Protein AF-A0AAU5A8Q3-F1 (afdb_monomer_lite)

Radius of gyration: 17.55 Å; chains: 1; bounding box: 50×42×46 Å

pLDDT: mean 86.07, std 10.14, range [49.81, 97.88]

Structure (mmCIF, N/CA/C/O backbone):
data_AF-A0AAU5A8Q3-F1
#
_entry.id   AF-A0AAU5A8Q3-F1
#
loop_
_atom_site.group_PDB
_atom_site.id
_atom_site.type_symbol
_atom_site.label_atom_id
_atom_site.label_alt_id
_atom_site.label_comp_id
_atom_site.label_asym_id
_atom_site.label_entity_id
_atom_site.label_seq_id
_atom_site.pdbx_PDB_ins_code
_atom_site.Cartn_x
_atom_site.Cartn_y
_atom_site.Cartn_z
_atom_site.occupancy
_atom_site.B_iso_or_equiv
_atom_site.auth_seq_id
_atom_site.auth_comp_id
_atom_site.auth_asym_id
_atom_site.auth_atom_id
_atom_site.pdbx_PDB_model_num
ATOM 1 N N . MET A 1 1 ? 23.946 11.925 -0.240 1.00 67.75 1 MET A N 1
ATOM 2 C CA . MET A 1 1 ? 23.260 11.214 -1.324 1.00 67.75 1 MET A CA 1
ATOM 3 C C . MET A 1 1 ? 23.529 11.941 -2.631 1.00 67.75 1 MET A C 1
ATOM 5 O O . MET A 1 1 ? 23.395 13.161 -2.678 1.00 67.75 1 MET A O 1
ATOM 9 N N . THR A 1 2 ? 24.014 11.230 -3.639 1.00 83.31 2 THR A N 1
ATOM 10 C CA . THR A 1 2 ? 24.353 11.773 -4.962 1.00 83.31 2 THR A CA 1
ATOM 11 C C . THR A 1 2 ? 23.147 11.705 -5.906 1.00 83.31 2 THR A C 1
ATOM 13 O O . THR A 1 2 ? 22.221 10.932 -5.675 1.00 83.31 2 THR A O 1
ATOM 16 N N . LEU A 1 3 ? 23.151 12.490 -6.991 1.00 74.94 3 LEU A N 1
ATOM 17 C CA . LEU A 1 3 ? 22.104 12.407 -8.027 1.00 74.94 3 LEU A CA 1
ATOM 18 C C . LEU A 1 3 ? 21.992 10.990 -8.618 1.00 74.94 3 LEU A C 1
ATOM 20 O O . LEU A 1 3 ? 20.894 10.517 -8.876 1.00 74.94 3 LEU A O 1
ATOM 24 N N . THR A 1 4 ? 23.117 10.288 -8.747 1.00 81.31 4 THR A N 1
ATOM 25 C CA . THR A 1 4 ? 23.165 8.909 -9.244 1.00 81.31 4 THR A CA 1
ATOM 26 C C . THR A 1 4 ? 22.464 7.917 -8.311 1.00 81.31 4 THR A C 1
ATOM 28 O O . THR A 1 4 ? 21.785 7.014 -8.782 1.00 81.31 4 THR A O 1
ATOM 31 N N . GLU A 1 5 ? 22.600 8.074 -6.990 1.00 77.38 5 GLU A N 1
ATOM 32 C CA . GLU A 1 5 ? 21.922 7.208 -6.007 1.00 77.38 5 GLU A CA 1
ATOM 33 C C . GLU A 1 5 ? 20.401 7.396 -6.050 1.00 77.38 5 GLU A C 1
ATOM 35 O O . GLU A 1 5 ? 19.652 6.423 -6.075 1.00 77.38 5 GLU A O 1
ATOM 40 N N . LEU A 1 6 ? 19.961 8.649 -6.160 1.00 76.19 6 LEU A N 1
ATOM 41 C CA . LEU A 1 6 ? 18.558 9.012 -6.341 1.00 76.19 6 LEU A CA 1
ATOM 42 C C . LEU A 1 6 ? 17.959 8.393 -7.617 1.00 76.19 6 LEU A C 1
ATOM 44 O O . LEU A 1 6 ? 16.833 7.892 -7.608 1.00 76.19 6 LEU A O 1
ATOM 48 N N . ASP A 1 7 ? 18.700 8.419 -8.722 1.00 84.06 7 ASP A N 1
ATOM 49 C CA . ASP A 1 7 ? 18.254 7.830 -9.988 1.00 84.06 7 ASP A CA 1
ATOM 50 C C . ASP A 1 7 ? 18.209 6.293 -9.930 1.00 84.06 7 ASP A C 1
ATOM 52 O O . ASP A 1 7 ? 17.329 5.673 -10.540 1.00 84.06 7 ASP A O 1
ATOM 56 N N . ASN A 1 8 ? 19.095 5.666 -9.149 1.00 88.38 8 ASN A N 1
ATOM 57 C CA . ASN A 1 8 ? 19.060 4.222 -8.911 1.00 88.38 8 ASN A CA 1
ATOM 58 C C . ASN A 1 8 ? 17.784 3.810 -8.163 1.00 88.38 8 ASN A C 1
ATOM 60 O O . ASN A 1 8 ? 17.113 2.876 -8.599 1.00 88.38 8 ASN A O 1
ATOM 64 N N . GLY A 1 9 ? 17.395 4.536 -7.110 1.00 90.19 9 GLY A N 1
ATOM 65 C CA . GLY A 1 9 ? 16.173 4.238 -6.355 1.00 90.19 9 GLY A CA 1
ATOM 66 C C . GLY A 1 9 ? 14.899 4.333 -7.204 1.00 90.19 9 GLY A C 1
ATOM 67 O O . GLY A 1 9 ? 14.035 3.455 -7.148 1.00 90.19 9 GLY A O 1
ATOM 68 N N . LEU A 1 10 ? 14.801 5.340 -8.082 1.00 90.56 10 LEU A N 1
ATOM 69 C CA . LEU A 1 10 ? 13.693 5.426 -9.046 1.00 90.56 10 LEU A CA 1
ATOM 70 C C . LEU A 1 10 ? 13.720 4.303 -10.081 1.00 90.56 10 LEU A C 1
ATOM 72 O O . LEU A 1 10 ? 12.664 3.810 -10.479 1.00 90.56 10 LEU A O 1
ATOM 76 N N . THR A 1 11 ? 14.911 3.891 -10.511 1.00 91.75 11 THR A N 1
ATOM 77 C CA . THR A 1 11 ? 15.068 2.763 -11.432 1.00 91.75 11 THR A CA 1
ATOM 78 C C . THR A 1 11 ? 14.574 1.468 -10.788 1.00 91.75 11 THR A C 1
ATOM 80 O O . THR A 1 11 ? 13.821 0.724 -11.416 1.00 91.75 11 THR A O 1
ATOM 83 N N . GLU A 1 12 ? 14.921 1.212 -9.527 1.00 92.69 12 GLU A N 1
ATOM 84 C CA . GLU A 1 12 ? 14.458 0.033 -8.787 1.00 92.69 12 GLU A CA 1
ATOM 85 C C . GLU A 1 12 ? 12.943 0.030 -8.560 1.00 92.69 12 GLU A C 1
ATOM 87 O O . GLU A 1 12 ? 12.286 -0.993 -8.789 1.00 92.69 12 GLU A O 1
ATOM 92 N N . LEU A 1 13 ? 12.367 1.170 -8.159 1.00 93.00 13 LEU A N 1
ATOM 93 C CA . LEU A 1 13 ? 10.920 1.301 -7.974 1.00 93.00 13 LEU A CA 1
ATOM 94 C C . LEU A 1 13 ? 10.170 0.986 -9.271 1.00 93.00 13 LEU A C 1
ATOM 96 O O . LEU A 1 13 ? 9.155 0.291 -9.266 1.00 93.00 13 LEU A O 1
ATOM 100 N N . ALA A 1 14 ? 10.699 1.447 -10.395 1.00 91.50 14 ALA A N 1
ATOM 101 C CA . ALA A 1 14 ? 10.038 1.291 -11.671 1.00 91.50 14 ALA A CA 1
ATOM 102 C C . ALA A 1 14 ? 10.249 -0.101 -12.303 1.00 91.50 14 ALA A C 1
ATOM 104 O O . ALA A 1 14 ? 9.332 -0.647 -12.918 1.00 91.50 14 ALA A O 1
ATOM 105 N N . LEU A 1 15 ? 11.396 -0.749 -12.061 1.00 92.38 15 LEU A N 1
ATOM 106 C CA . LEU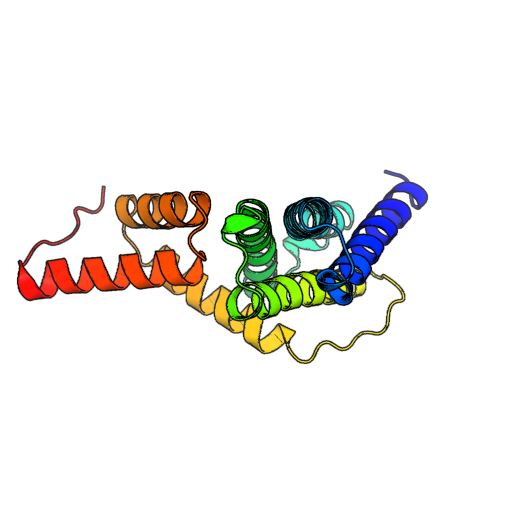 A 1 15 ? 11.568 -2.184 -12.332 1.00 92.38 15 LEU A CA 1
ATOM 107 C C . LEU A 1 15 ? 10.590 -3.029 -11.505 1.00 92.38 15 LEU A C 1
ATOM 109 O O . LEU A 1 15 ? 10.010 -3.987 -12.018 1.00 92.38 15 LEU A O 1
ATOM 113 N N . THR A 1 16 ? 10.373 -2.652 -10.243 1.00 94.69 16 THR A N 1
ATOM 114 C CA . THR A 1 16 ? 9.392 -3.300 -9.363 1.00 94.69 16 THR A CA 1
ATOM 115 C C . THR A 1 16 ? 7.971 -3.127 -9.906 1.00 94.69 16 THR A C 1
ATOM 117 O O . THR A 1 16 ? 7.228 -4.106 -9.984 1.00 94.69 16 THR A O 1
ATOM 120 N N . ALA A 1 17 ? 7.600 -1.916 -10.334 1.00 93.12 17 ALA A N 1
ATOM 121 C CA . ALA A 1 17 ? 6.297 -1.627 -10.936 1.00 93.12 17 ALA A CA 1
ATOM 122 C C . ALA A 1 17 ? 6.042 -2.480 -12.191 1.00 93.12 17 ALA A C 1
ATOM 124 O O . ALA A 1 17 ? 5.011 -3.148 -12.293 1.00 93.12 17 ALA A O 1
ATOM 125 N N . GLU A 1 18 ? 7.012 -2.538 -13.107 1.00 92.88 18 GLU A N 1
ATOM 126 C CA . GLU A 1 18 ? 6.908 -3.326 -14.339 1.00 92.88 18 GLU A CA 1
ATOM 127 C C . GLU A 1 18 ? 6.838 -4.839 -14.058 1.00 92.88 18 GLU A C 1
ATOM 129 O O . GLU A 1 18 ? 6.085 -5.562 -14.717 1.00 92.88 18 GLU A O 1
ATOM 134 N N . GLY A 1 19 ? 7.569 -5.332 -13.054 1.00 94.56 19 GLY A N 1
ATOM 135 C CA . GLY A 1 19 ? 7.479 -6.727 -12.620 1.00 94.56 19 GLY A CA 1
ATOM 136 C C . GLY A 1 19 ? 6.118 -7.075 -12.004 1.00 94.56 19 GLY A C 1
ATOM 137 O O . GLY A 1 19 ? 5.556 -8.132 -12.297 1.00 94.56 19 GLY A O 1
ATOM 138 N N . LEU A 1 20 ? 5.529 -6.170 -11.213 1.00 95.44 20 LEU A N 1
ATOM 139 C CA . LEU A 1 20 ? 4.175 -6.339 -10.668 1.00 95.44 20 LEU A CA 1
ATOM 140 C C . LEU A 1 20 ? 3.095 -6.275 -11.751 1.00 95.44 20 LEU A C 1
ATOM 142 O O . LEU A 1 20 ? 2.143 -7.051 -11.715 1.00 95.44 20 LEU A O 1
ATOM 146 N N . LYS A 1 21 ? 3.259 -5.425 -12.765 1.00 94.75 21 LYS A N 1
ATOM 147 C CA . LYS A 1 21 ? 2.378 -5.395 -13.941 1.00 94.75 21 LYS A CA 1
ATOM 148 C C . LYS A 1 21 ? 2.356 -6.731 -14.691 1.00 94.75 21 LYS A C 1
ATOM 150 O O . LYS A 1 21 ? 1.333 -7.112 -15.253 1.00 94.75 21 LYS A O 1
ATOM 155 N N . LYS A 1 22 ? 3.476 -7.458 -14.682 1.00 95.38 22 LYS A N 1
ATOM 156 C CA . LYS A 1 22 ? 3.662 -8.764 -15.337 1.00 95.38 22 LYS A CA 1
ATOM 157 C C . LYS A 1 22 ? 3.578 -9.952 -14.375 1.00 95.38 22 LYS A C 1
ATOM 159 O O . LYS A 1 22 ? 4.035 -11.042 -14.725 1.00 95.38 22 LYS A O 1
ATOM 164 N N . TRP A 1 23 ? 3.005 -9.774 -13.183 1.00 96.06 23 TRP A N 1
ATOM 165 C CA . TRP A 1 23 ? 3.105 -10.733 -12.075 1.00 96.06 23 TRP A CA 1
ATOM 166 C C . TRP A 1 23 ? 2.711 -12.176 -12.429 1.00 96.06 23 TRP A C 1
ATOM 168 O O . TRP A 1 23 ? 3.317 -13.107 -11.908 1.00 96.06 23 TRP A O 1
ATOM 178 N N . GLU A 1 24 ? 1.751 -12.378 -13.339 1.00 95.56 24 GLU A N 1
ATOM 179 C CA . GLU A 1 24 ? 1.299 -13.708 -13.785 1.00 95.56 24 GLU A CA 1
ATOM 180 C C . GLU A 1 24 ? 2.414 -14.530 -14.449 1.00 95.56 24 GLU A C 1
ATOM 182 O O . GLU A 1 24 ? 2.378 -15.760 -14.451 1.00 95.56 24 GLU A O 1
ATOM 187 N N . THR A 1 25 ? 3.420 -13.848 -14.999 1.00 95.62 25 THR A N 1
ATOM 188 C CA . THR A 1 25 ? 4.575 -14.460 -15.670 1.00 95.62 25 THR A CA 1
ATOM 189 C C . THR A 1 25 ? 5.786 -14.632 -14.752 1.00 95.62 25 THR A C 1
ATOM 191 O O . THR A 1 25 ? 6.752 -15.291 -15.135 1.00 95.62 25 THR A O 1
ATOM 194 N N . HIS A 1 26 ? 5.741 -14.085 -13.533 1.00 94.00 2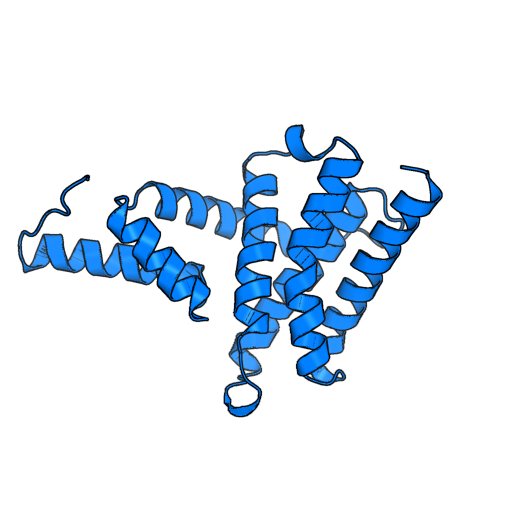6 HIS A N 1
ATOM 195 C CA . HIS A 1 26 ? 6.832 -14.170 -12.568 1.00 94.00 26 HIS A CA 1
ATOM 196 C C . HIS A 1 26 ? 6.638 -15.339 -11.591 1.00 94.00 26 HIS A C 1
ATOM 198 O O . HIS A 1 26 ? 5.514 -15.650 -11.182 1.00 94.00 26 HIS A O 1
ATOM 204 N N . PRO A 1 27 ? 7.728 -15.979 -11.125 1.00 95.88 27 PRO A N 1
ATOM 205 C CA . PRO A 1 27 ? 7.657 -16.856 -9.967 1.00 95.88 27 PRO A CA 1
ATOM 206 C C . PRO A 1 27 ? 7.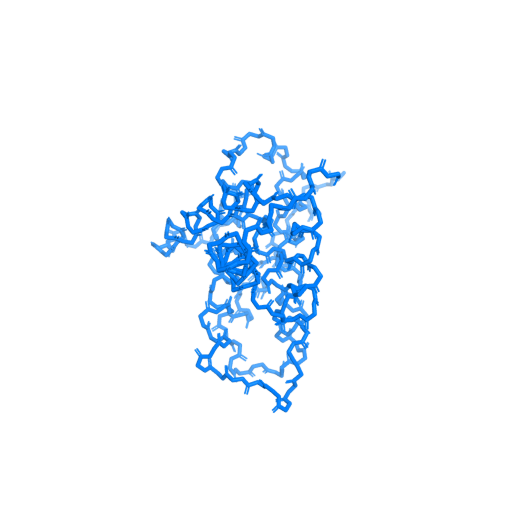038 -16.114 -8.775 1.00 95.88 27 PRO A C 1
ATOM 208 O O . PRO A 1 27 ? 7.460 -15.012 -8.432 1.00 95.88 27 PRO A O 1
ATOM 211 N N . TRP A 1 28 ? 6.076 -16.737 -8.088 1.00 95.19 28 TRP A N 1
ATOM 212 C CA . TRP A 1 28 ? 5.351 -16.090 -6.984 1.00 95.19 28 TRP A CA 1
ATOM 213 C C . TRP A 1 28 ? 6.269 -15.516 -5.891 1.00 95.19 28 TRP A C 1
ATOM 215 O O . TRP A 1 28 ? 6.010 -14.437 -5.372 1.00 95.19 28 TRP A O 1
ATOM 225 N N . GLY A 1 29 ? 7.392 -16.179 -5.592 1.00 96.12 29 GLY A N 1
ATOM 226 C CA . GLY A 1 29 ? 8.384 -15.663 -4.641 1.00 96.12 29 GLY A CA 1
ATOM 227 C C . GLY A 1 29 ? 9.036 -14.339 -5.068 1.00 96.12 29 GLY A C 1
ATOM 228 O O . GLY A 1 29 ? 9.440 -13.552 -4.216 1.00 96.12 29 GLY A O 1
ATOM 229 N N . GLU A 1 30 ? 9.128 -14.056 -6.369 1.00 96.81 30 GLU A N 1
ATOM 230 C CA . GLU A 1 30 ? 9.550 -12.745 -6.877 1.00 96.81 30 GLU A CA 1
ATOM 231 C C . GLU A 1 30 ? 8.446 -11.711 -6.698 1.00 96.81 30 GLU A C 1
ATOM 233 O O . GLU A 1 30 ? 8.715 -10.635 -6.173 1.00 96.81 30 GLU A O 1
ATOM 238 N N . VAL A 1 31 ? 7.202 -12.065 -7.037 1.00 96.94 31 VAL A N 1
ATOM 239 C CA . VAL A 1 31 ? 6.031 -11.198 -6.831 1.00 96.94 31 VAL A CA 1
ATOM 240 C C . VAL A 1 31 ? 5.898 -10.798 -5.362 1.00 96.94 31 VAL A C 1
ATOM 242 O O . VAL A 1 31 ? 5.709 -9.624 -5.067 1.00 96.94 31 VAL A O 1
ATOM 245 N N . GLN A 1 32 ? 6.090 -11.732 -4.426 1.00 96.75 32 GLN A N 1
ATOM 246 C CA . GLN A 1 32 ? 6.081 -11.449 -2.987 1.00 96.75 32 GLN A CA 1
ATOM 247 C C . GLN A 1 32 ? 7.169 -10.449 -2.577 1.00 96.75 32 GLN A C 1
ATOM 249 O O . GLN A 1 32 ? 6.906 -9.564 -1.762 1.00 96.75 32 GLN A O 1
ATOM 254 N N . ARG A 1 33 ? 8.388 -10.581 -3.122 1.00 97.50 33 ARG A N 1
ATOM 255 C CA . ARG A 1 33 ? 9.493 -9.650 -2.840 1.00 97.50 33 ARG A CA 1
ATOM 256 C C . ARG A 1 33 ? 9.204 -8.262 -3.399 1.00 97.50 33 ARG A C 1
ATOM 258 O O . ARG A 1 33 ? 9.335 -7.298 -2.654 1.00 97.50 33 ARG A O 1
ATOM 265 N N . MET A 1 34 ? 8.764 -8.190 -4.655 1.00 97.88 34 MET A N 1
ATOM 266 C CA . MET A 1 34 ? 8.380 -6.941 -5.315 1.00 97.88 34 MET A CA 1
ATOM 267 C C . MET A 1 34 ? 7.240 -6.246 -4.566 1.00 97.88 34 MET A C 1
ATOM 269 O O . MET A 1 34 ? 7.344 -5.078 -4.216 1.00 97.88 34 MET A O 1
ATOM 273 N N . ALA A 1 35 ? 6.179 -6.978 -4.220 1.00 96.69 35 ALA A N 1
ATOM 274 C CA . ALA A 1 35 ? 5.054 -6.430 -3.469 1.00 96.69 35 ALA A CA 1
ATOM 275 C C . ALA A 1 35 ? 5.499 -5.861 -2.114 1.00 96.69 35 ALA A C 1
ATOM 277 O O . ALA A 1 35 ? 5.098 -4.760 -1.745 1.00 96.69 35 ALA A O 1
ATOM 278 N N . LYS A 1 36 ? 6.373 -6.576 -1.391 1.00 96.69 36 LYS A N 1
ATOM 279 C CA . LYS A 1 36 ? 6.903 -6.131 -0.095 1.00 96.69 36 LYS A CA 1
ATOM 280 C C . LYS A 1 36 ? 7.739 -4.850 -0.195 1.00 96.69 36 LYS A C 1
ATOM 282 O O . LYS A 1 36 ? 7.760 -4.091 0.772 1.00 96.69 36 LYS A O 1
ATOM 287 N N . SER A 1 37 ? 8.447 -4.632 -1.305 1.00 97.06 37 SER A N 1
ATOM 288 C CA . SER A 1 37 ? 9.371 -3.503 -1.459 1.00 97.06 37 SER A CA 1
ATOM 289 C C . SER A 1 37 ? 8.711 -2.214 -1.945 1.00 97.06 37 SER A C 1
ATOM 291 O O . SER A 1 37 ? 9.236 -1.152 -1.634 1.00 97.06 37 SER A O 1
ATOM 293 N N . VAL A 1 38 ? 7.564 -2.274 -2.639 1.00 95.94 38 VAL A N 1
ATOM 294 C CA . VAL A 1 38 ? 6.912 -1.085 -3.233 1.00 95.94 38 VAL A CA 1
ATOM 295 C C . VAL A 1 38 ? 6.696 0.045 -2.230 1.00 95.94 38 VAL A C 1
ATOM 297 O O . VAL A 1 38 ? 7.194 1.146 -2.437 1.00 95.94 38 VAL A O 1
ATOM 300 N N . GLY A 1 39 ? 5.955 -0.206 -1.147 1.00 94.75 39 GLY A N 1
ATOM 301 C CA . GLY A 1 39 ? 5.617 0.843 -0.181 1.00 94.75 39 GLY A CA 1
ATOM 302 C C . GLY A 1 39 ? 6.853 1.497 0.457 1.00 94.75 39 GLY A C 1
ATOM 303 O O . GLY A 1 39 ? 6.955 2.722 0.426 1.00 94.75 39 GLY A O 1
ATOM 304 N N . PRO A 1 40 ? 7.806 0.712 1.004 1.00 96.44 40 PRO A N 1
ATOM 305 C CA . PRO A 1 40 ? 9.062 1.248 1.526 1.00 96.44 40 PRO A CA 1
ATOM 306 C C . PRO A 1 40 ? 9.864 2.053 0.497 1.00 96.44 40 PRO A C 1
ATOM 308 O O . PRO A 1 40 ? 10.299 3.151 0.824 1.00 96.44 40 PRO A O 1
ATOM 311 N N . ALA A 1 41 ? 9.999 1.557 -0.738 1.00 95.94 41 ALA A N 1
ATOM 312 C CA . ALA A 1 41 ? 10.738 2.251 -1.794 1.00 95.94 41 ALA A CA 1
ATOM 313 C C . ALA A 1 41 ? 10.080 3.589 -2.173 1.00 95.94 41 ALA A C 1
ATOM 315 O O . ALA A 1 41 ? 10.768 4.585 -2.378 1.00 95.94 41 ALA A O 1
ATOM 316 N N . ILE A 1 42 ? 8.743 3.647 -2.215 1.00 95.50 42 ILE A N 1
ATOM 317 C CA . ILE A 1 42 ? 8.008 4.904 -2.419 1.00 95.50 42 ILE A CA 1
ATOM 318 C C . ILE A 1 42 ? 8.317 5.902 -1.295 1.00 95.50 42 ILE A C 1
ATOM 320 O O . ILE A 1 42 ? 8.663 7.049 -1.574 1.00 95.50 42 ILE A O 1
ATOM 324 N N . LEU A 1 43 ? 8.196 5.476 -0.032 1.00 95.88 43 LEU A N 1
ATOM 325 C CA . LEU A 1 43 ? 8.433 6.340 1.128 1.00 95.88 43 LEU A CA 1
ATOM 326 C C . LEU A 1 43 ? 9.872 6.866 1.156 1.00 95.88 43 LEU A C 1
ATOM 328 O O . LEU A 1 43 ? 10.087 8.055 1.394 1.00 95.88 43 LEU A O 1
ATOM 332 N N . GLU A 1 44 ? 10.842 5.993 0.893 1.00 95.38 44 GLU A N 1
ATOM 333 C CA . GLU A 1 44 ? 12.258 6.343 0.799 1.00 95.38 44 GLU A CA 1
ATOM 334 C C . GLU A 1 44 ? 12.477 7.416 -0.269 1.00 95.38 44 GLU A C 1
ATOM 336 O O . GLU A 1 44 ? 12.957 8.499 0.057 1.00 95.38 44 GLU A O 1
ATOM 341 N N . GLN A 1 45 ? 11.996 7.200 -1.499 1.00 94.44 45 GLN A N 1
ATOM 342 C CA . GLN A 1 45 ? 12.147 8.170 -2.588 1.00 94.44 45 GLN A CA 1
ATOM 343 C C . GLN A 1 45 ? 11.469 9.516 -2.305 1.00 94.44 45 GLN A C 1
ATOM 345 O O . GLN A 1 45 ? 12.018 10.567 -2.639 1.00 94.44 45 GLN A O 1
ATOM 350 N N . LEU A 1 46 ? 10.295 9.517 -1.670 1.00 94.69 46 LEU A N 1
ATOM 351 C CA . LEU A 1 46 ? 9.617 10.753 -1.270 1.00 94.69 46 LEU A CA 1
ATOM 352 C C . LEU A 1 46 ? 10.387 11.503 -0.176 1.00 94.69 46 LEU A C 1
ATOM 354 O O . LEU A 1 46 ? 10.474 12.732 -0.218 1.00 94.69 46 LEU A O 1
ATOM 358 N N . THR A 1 47 ? 10.947 10.781 0.795 1.00 95.50 47 THR A N 1
ATOM 359 C CA . THR A 1 47 ? 11.692 11.357 1.926 1.00 95.50 47 THR A CA 1
ATOM 360 C C . THR A 1 47 ? 13.032 11.920 1.468 1.00 95.50 47 THR A C 1
ATOM 362 O O . THR A 1 47 ? 13.352 13.075 1.743 1.00 95.50 47 THR A O 1
ATOM 365 N N . GLU A 1 48 ? 13.788 11.137 0.702 1.00 93.88 48 GLU A N 1
ATOM 366 C CA . GLU A 1 48 ? 15.088 11.498 0.130 1.00 93.88 48 GLU A CA 1
ATOM 367 C C . GLU A 1 48 ? 15.033 12.765 -0.735 1.00 93.88 48 GLU A C 1
ATOM 369 O O . GLU A 1 48 ? 16.010 13.510 -0.839 1.00 93.88 48 GLU A O 1
ATOM 374 N N . ARG A 1 49 ? 13.871 13.042 -1.332 1.00 92.88 49 ARG A N 1
ATOM 375 C CA . ARG A 1 49 ? 13.620 14.211 -2.184 1.00 92.88 49 ARG A CA 1
ATOM 376 C C . ARG A 1 49 ? 12.960 15.376 -1.452 1.00 92.88 49 ARG A C 1
ATOM 378 O O . ARG A 1 49 ? 12.680 16.392 -2.082 1.00 92.88 49 ARG A O 1
ATOM 385 N N . GLY A 1 50 ? 12.698 15.243 -0.150 1.00 94.56 50 GLY A N 1
ATOM 386 C CA . GLY A 1 50 ? 12.014 16.264 0.647 1.00 94.56 50 GLY A CA 1
ATOM 387 C C . GLY A 1 50 ? 10.560 16.502 0.228 1.00 94.56 50 GLY A C 1
ATOM 388 O O . GLY A 1 50 ? 10.031 17.587 0.447 1.00 94.56 50 GLY A O 1
ATOM 389 N N . LEU A 1 51 ? 9.920 15.516 -0.409 1.00 95.31 51 LEU A N 1
ATOM 390 C CA . LEU A 1 51 ? 8.534 15.602 -0.876 1.00 95.31 51 LEU A CA 1
ATOM 391 C C . LEU A 1 51 ? 7.539 15.094 0.171 1.00 95.31 51 LEU A C 1
ATOM 393 O O . LEU A 1 51 ? 6.405 15.561 0.192 1.00 95.31 51 LEU A O 1
ATOM 397 N N . TRP A 1 52 ? 7.960 14.166 1.038 1.00 95.50 52 TRP A N 1
ATOM 398 C CA . TRP A 1 52 ? 7.090 13.492 2.010 1.00 95.50 52 TRP A CA 1
ATOM 399 C C . TRP A 1 52 ? 6.268 14.455 2.879 1.00 95.50 52 TRP A C 1
ATOM 401 O O . TRP A 1 52 ? 5.045 14.327 2.955 1.00 95.50 52 TRP A O 1
ATOM 411 N N . ASP A 1 53 ? 6.916 15.452 3.484 1.00 94.25 53 ASP A N 1
ATOM 412 C CA . ASP A 1 53 ? 6.252 16.407 4.383 1.00 94.25 53 ASP A CA 1
ATOM 413 C C . ASP A 1 53 ? 5.325 17.384 3.640 1.00 94.25 53 ASP A C 1
ATOM 415 O O . ASP A 1 53 ? 4.439 17.986 4.244 1.00 94.25 53 ASP A O 1
ATOM 419 N N . GLY A 1 54 ? 5.518 17.543 2.326 1.00 91.19 54 GLY A N 1
ATOM 420 C CA . GLY A 1 54 ? 4.680 18.374 1.461 1.00 91.19 54 GLY A CA 1
ATOM 421 C C . GLY A 1 54 ? 3.477 17.638 0.867 1.00 91.19 54 GLY A C 1
ATOM 422 O O . GLY A 1 54 ? 2.631 18.273 0.234 1.00 91.19 54 GLY A O 1
ATOM 423 N N . LEU A 1 55 ? 3.394 16.317 1.045 1.00 87.25 55 LEU A N 1
ATOM 424 C CA . LEU A 1 55 ? 2.261 15.527 0.582 1.00 87.25 55 LEU A CA 1
ATOM 425 C C . LEU A 1 55 ? 0.998 15.837 1.383 1.00 87.25 55 LEU A C 1
ATOM 427 O O . LEU A 1 55 ? 1.033 16.169 2.568 1.00 87.25 55 LEU A O 1
ATOM 431 N N . THR A 1 56 ? -0.154 15.670 0.735 1.00 85.62 56 THR A N 1
ATOM 432 C CA . THR A 1 56 ? -1.426 15.733 1.453 1.00 85.62 56 THR A CA 1
ATOM 433 C C . THR A 1 56 ? -1.512 14.559 2.442 1.00 85.62 56 THR A C 1
ATOM 435 O O . THR A 1 56 ? -0.965 13.486 2.170 1.00 85.62 56 THR A O 1
ATOM 438 N N . PRO A 1 57 ? -2.252 14.682 3.562 1.00 79.94 57 PRO A N 1
ATOM 439 C CA . PRO A 1 57 ? -2.492 13.542 4.453 1.00 79.94 57 PRO A CA 1
ATOM 440 C C . PRO A 1 57 ? -3.102 12.328 3.733 1.00 79.94 57 PRO A C 1
ATOM 442 O O . PRO A 1 57 ? -2.906 11.186 4.140 1.00 79.94 57 PRO A O 1
ATOM 445 N N . HIS A 1 58 ? -3.842 12.580 2.650 1.00 77.50 58 HIS A N 1
ATOM 446 C CA . HIS A 1 58 ? -4.425 11.560 1.784 1.00 77.50 58 HIS A CA 1
ATOM 447 C C . HIS A 1 58 ? -3.350 10.769 1.028 1.00 77.50 58 HIS A C 1
ATOM 449 O O . HIS A 1 58 ? -3.372 9.539 1.068 1.00 77.50 58 HIS A O 1
ATOM 455 N N . ASP A 1 59 ? -2.361 11.447 0.450 1.00 82.38 59 ASP A N 1
ATOM 456 C CA . ASP A 1 59 ? -1.225 10.800 -0.211 1.00 82.38 59 ASP A CA 1
ATOM 457 C C . ASP A 1 59 ? -0.328 10.057 0.788 1.00 82.38 59 ASP A C 1
ATOM 459 O O . ASP A 1 59 ? 0.042 8.906 0.561 1.00 82.38 59 ASP A O 1
ATOM 463 N N . GLN A 1 60 ? -0.037 10.655 1.947 1.00 86.12 60 GLN A N 1
ATOM 464 C CA . GLN A 1 60 ? 0.733 9.978 2.999 1.00 86.12 60 GLN A CA 1
ATOM 465 C C . GLN A 1 60 ? 0.048 8.678 3.453 1.00 86.12 60 GLN A C 1
ATOM 467 O O . GLN A 1 60 ? 0.686 7.625 3.559 1.00 86.12 60 GLN A O 1
ATOM 472 N N . ALA A 1 61 ? -1.273 8.717 3.657 1.00 79.62 61 ALA A N 1
ATOM 473 C CA . ALA A 1 61 ? -2.057 7.531 3.992 1.00 79.62 61 ALA A CA 1
ATOM 474 C C . ALA A 1 61 ? -2.002 6.468 2.884 1.00 79.62 61 ALA A C 1
ATOM 476 O O . ALA A 1 61 ? -1.935 5.273 3.178 1.00 79.62 61 ALA A O 1
ATOM 477 N N . ALA A 1 62 ? -2.000 6.879 1.618 1.00 83.75 62 ALA A N 1
ATOM 478 C CA . ALA A 1 62 ? -1.944 5.965 0.488 1.00 83.75 62 ALA A CA 1
ATOM 479 C C . ALA A 1 62 ? -0.568 5.280 0.338 1.00 83.75 62 ALA A C 1
ATOM 481 O O . ALA A 1 62 ? -0.509 4.092 0.010 1.00 83.75 62 ALA A O 1
ATOM 482 N N . VAL A 1 63 ? 0.533 5.964 0.667 1.00 89.44 63 VAL A N 1
ATOM 483 C CA . VAL A 1 63 ? 1.867 5.340 0.762 1.00 89.44 63 VAL A CA 1
ATOM 484 C C . VAL A 1 63 ? 1.902 4.293 1.877 1.00 89.44 63 VAL A C 1
ATOM 486 O O . VAL A 1 63 ? 2.311 3.152 1.649 1.00 89.44 63 VAL A O 1
ATOM 489 N N . HIS A 1 64 ? 1.407 4.631 3.071 1.00 86.06 64 HIS A N 1
ATOM 490 C CA . HIS A 1 64 ? 1.316 3.667 4.172 1.00 86.06 64 HIS A CA 1
ATOM 491 C C . HIS A 1 64 ? 0.418 2.473 3.833 1.00 86.06 64 HIS A C 1
ATOM 493 O O . HIS A 1 64 ? 0.728 1.336 4.198 1.00 86.06 64 HIS A O 1
ATOM 499 N N . TRP A 1 65 ? -0.661 2.707 3.085 1.00 85.06 65 TRP A N 1
ATOM 500 C CA . TRP A 1 65 ? -1.499 1.639 2.558 1.00 85.06 65 TRP A CA 1
ATOM 501 C C . TRP A 1 65 ? -0.711 0.692 1.657 1.00 85.06 65 TRP A C 1
ATOM 503 O O . TRP A 1 65 ? -0.752 -0.517 1.868 1.00 85.06 65 TRP A O 1
ATOM 513 N N . ALA A 1 66 ? 0.052 1.224 0.699 1.00 90.56 66 ALA A N 1
ATOM 514 C CA . ALA A 1 66 ? 0.889 0.413 -0.180 1.00 90.56 66 ALA A CA 1
ATOM 515 C C . ALA A 1 66 ? 1.906 -0.433 0.610 1.00 90.56 66 ALA A C 1
ATOM 517 O O . ALA A 1 66 ? 2.139 -1.591 0.266 1.00 90.56 66 ALA A O 1
ATOM 518 N N . MET A 1 67 ? 2.460 0.089 1.712 1.00 92.19 67 MET A N 1
ATOM 519 C CA . MET A 1 67 ? 3.334 -0.686 2.607 1.00 92.19 67 MET A CA 1
ATOM 520 C C . MET A 1 67 ? 2.599 -1.864 3.259 1.00 92.19 67 MET A C 1
ATOM 522 O O . MET A 1 67 ? 3.085 -2.998 3.229 1.00 92.19 67 MET A O 1
ATOM 526 N N . ALA A 1 68 ? 1.431 -1.607 3.851 1.00 85.62 68 ALA A N 1
ATOM 527 C CA . ALA A 1 68 ? 0.643 -2.636 4.524 1.00 85.62 68 ALA A CA 1
ATOM 528 C C . ALA A 1 68 ? 0.138 -3.704 3.541 1.00 85.62 68 ALA A C 1
ATOM 530 O O . ALA A 1 68 ? 0.224 -4.906 3.808 1.00 85.62 68 ALA A O 1
ATOM 531 N N . GLU A 1 69 ? -0.349 -3.263 2.386 1.00 89.31 69 GLU A N 1
ATOM 532 C CA . GLU A 1 69 ? -0.854 -4.112 1.315 1.00 89.31 69 GLU A CA 1
ATOM 533 C C . GLU A 1 69 ? 0.267 -4.982 0.733 1.00 89.31 69 GLU A C 1
ATOM 535 O O . GLU A 1 69 ? 0.130 -6.204 0.655 1.00 89.31 69 GLU A O 1
ATOM 540 N N . GLY A 1 70 ? 1.423 -4.376 0.451 1.00 93.75 70 GLY A N 1
ATOM 541 C CA . GLY A 1 70 ? 2.629 -5.062 -0.000 1.00 93.75 70 GLY A CA 1
ATOM 542 C C . GLY A 1 70 ? 3.106 -6.129 0.980 1.00 93.75 70 GLY A C 1
ATOM 543 O O . GLY A 1 70 ? 3.392 -7.265 0.591 1.00 93.75 70 GLY A O 1
ATOM 544 N N . HIS A 1 71 ? 3.109 -5.809 2.278 1.00 92.00 71 HIS A N 1
ATOM 545 C CA . HIS A 1 71 ? 3.414 -6.781 3.323 1.00 92.00 71 HIS A CA 1
ATOM 546 C C . HIS A 1 71 ? 2.413 -7.944 3.331 1.00 92.00 71 HIS A C 1
ATOM 548 O O . HIS A 1 71 ? 2.822 -9.105 3.381 1.00 92.00 71 HIS A O 1
ATOM 554 N N . SER A 1 72 ? 1.114 -7.655 3.243 1.00 88.81 72 SER A N 1
ATOM 555 C CA . SER A 1 72 ? 0.061 -8.672 3.252 1.00 88.81 72 SER A CA 1
ATOM 556 C C . SER A 1 72 ? 0.153 -9.610 2.039 1.00 88.81 72 SER A C 1
ATOM 558 O O . SER A 1 72 ? 0.155 -10.829 2.218 1.00 88.81 72 SER A O 1
ATOM 560 N N . VAL A 1 73 ? 0.337 -9.076 0.823 1.00 92.19 73 VAL A N 1
ATOM 561 C CA . VAL A 1 73 ? 0.579 -9.872 -0.399 1.00 92.19 73 VAL A CA 1
ATOM 562 C C . VAL A 1 73 ? 1.828 -10.745 -0.245 1.00 92.19 73 VAL A C 1
ATOM 564 O O . VAL A 1 73 ? 1.801 -11.936 -0.558 1.00 92.19 73 VAL A O 1
ATOM 567 N N . SER A 1 74 ? 2.907 -10.203 0.332 1.00 94.88 74 SER A N 1
ATOM 568 C CA . SER A 1 74 ? 4.155 -10.950 0.535 1.00 94.88 74 SER A CA 1
ATOM 569 C C . SER A 1 74 ? 4.015 -12.172 1.451 1.00 94.88 74 SER A C 1
ATOM 571 O O . SER A 1 74 ? 4.847 -13.076 1.394 1.00 94.88 74 SER A O 1
ATOM 573 N N . ARG A 1 75 ? 2.957 -12.250 2.269 1.00 93.00 75 ARG A N 1
ATOM 574 C CA . ARG A 1 75 ? 2.700 -13.373 3.187 1.00 93.00 75 ARG A CA 1
ATOM 575 C C . ARG A 1 75 ? 1.807 -14.467 2.609 1.00 93.00 75 ARG A C 1
ATOM 577 O O . ARG A 1 75 ? 1.684 -15.525 3.227 1.00 93.00 75 ARG A O 1
ATOM 584 N N . VAL A 1 76 ? 1.197 -14.255 1.445 1.00 91.06 76 VAL A N 1
ATOM 585 C CA . VAL A 1 76 ? 0.350 -15.269 0.805 1.00 91.06 76 VAL A CA 1
ATOM 586 C C . VAL A 1 76 ? 1.236 -16.403 0.292 1.00 91.06 76 VAL A C 1
ATOM 588 O O . VAL A 1 76 ? 2.012 -16.229 -0.640 1.00 91.06 76 VAL A O 1
ATOM 591 N N . GLY A 1 77 ? 1.154 -17.585 0.901 1.00 89.31 77 GLY A N 1
ATOM 592 C CA . GLY A 1 77 ? 1.885 -18.759 0.417 1.00 89.31 77 GLY A CA 1
ATOM 593 C C . GLY A 1 77 ? 1.323 -19.276 -0.913 1.00 89.31 77 GLY A C 1
ATOM 594 O O . GLY A 1 77 ? 0.118 -19.206 -1.138 1.00 89.31 77 GLY A O 1
ATOM 595 N N . LYS A 1 78 ? 2.171 -19.874 -1.765 1.00 85.81 78 LYS A N 1
ATOM 596 C CA . LYS A 1 78 ? 1.768 -20.426 -3.078 1.00 85.81 78 LYS A CA 1
ATOM 597 C C . LYS A 1 78 ? 0.534 -21.356 -3.033 1.00 85.81 78 LYS A C 1
ATOM 599 O O . LYS A 1 78 ? -0.310 -21.209 -3.909 1.00 85.81 78 LYS A O 1
ATOM 604 N N . PRO A 1 79 ? 0.361 -22.260 -2.044 1.00 89.19 79 PRO A N 1
ATOM 605 C CA . PRO A 1 79 ? -0.842 -23.102 -1.952 1.00 89.19 79 PRO A CA 1
ATOM 606 C C . PRO A 1 79 ? -2.148 -22.327 -1.717 1.00 89.19 79 PRO A C 1
ATOM 608 O O . PRO A 1 79 ? -3.230 -22.856 -1.946 1.00 89.19 79 PRO A O 1
ATOM 611 N N . TRP A 1 80 ? -2.045 -21.085 -1.244 1.00 87.31 80 TRP A N 1
ATOM 612 C CA . TRP A 1 80 ? -3.164 -20.215 -0.884 1.00 87.31 80 TRP A CA 1
ATOM 613 C C . TRP A 1 80 ? -3.360 -19.069 -1.879 1.00 87.31 80 TRP A C 1
ATOM 615 O O . TRP A 1 80 ? -4.219 -18.216 -1.656 1.00 87.31 80 TRP A O 1
ATOM 625 N N . LEU A 1 81 ? -2.568 -19.039 -2.957 1.00 90.75 81 LEU A N 1
ATOM 626 C CA . LEU A 1 81 ? -2.673 -18.042 -4.010 1.00 90.75 81 LEU A CA 1
ATOM 627 C C . LEU A 1 81 ? -4.041 -18.154 -4.687 1.00 90.75 81 LEU A C 1
ATOM 629 O O . LEU A 1 81 ? -4.391 -19.191 -5.249 1.00 90.75 81 LEU A O 1
ATOM 633 N N . ARG A 1 82 ? -4.801 -17.062 -4.638 1.00 93.06 82 ARG A N 1
ATOM 634 C CA . ARG A 1 82 ? -6.101 -16.921 -5.294 1.00 93.06 82 ARG A CA 1
ATOM 635 C C . ARG A 1 82 ? -6.018 -15.774 -6.297 1.00 93.06 82 ARG A C 1
ATOM 637 O O . ARG A 1 82 ? -6.071 -14.623 -5.866 1.00 93.06 82 ARG A O 1
ATOM 644 N N . PRO A 1 83 ? -5.827 -16.050 -7.601 1.00 91.94 83 PRO A N 1
ATOM 645 C CA . PRO A 1 83 ? -5.608 -15.007 -8.605 1.00 91.94 83 PRO A CA 1
ATOM 646 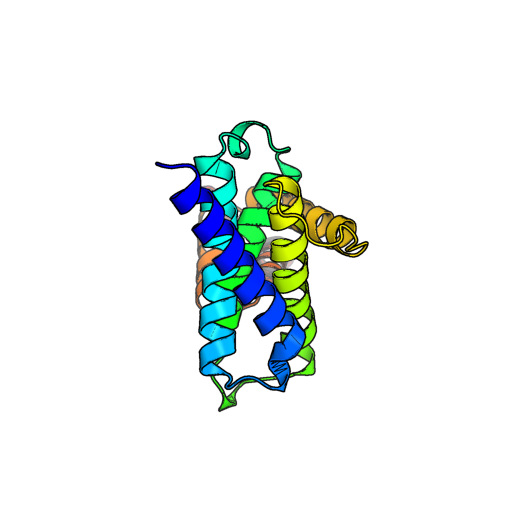C C . PRO A 1 83 ? -6.690 -13.924 -8.619 1.00 91.94 83 PRO A C 1
ATOM 648 O O . PRO A 1 83 ? -6.372 -12.744 -8.682 1.00 91.94 83 PRO A O 1
ATOM 651 N N . ASP A 1 84 ? -7.955 -14.308 -8.460 1.00 92.19 84 ASP A N 1
ATOM 652 C CA . ASP A 1 84 ? -9.110 -13.409 -8.358 1.00 92.19 84 ASP A CA 1
ATOM 653 C C . ASP A 1 84 ? -8.998 -12.409 -7.197 1.00 92.19 84 ASP A C 1
ATOM 655 O O . ASP A 1 84 ? -9.445 -11.267 -7.302 1.00 92.19 84 ASP A O 1
ATOM 659 N N . ARG A 1 85 ? -8.368 -12.828 -6.096 1.00 89.19 85 ARG A N 1
ATOM 660 C CA . ARG A 1 85 ? -8.152 -12.000 -4.909 1.00 89.19 85 ARG A CA 1
ATOM 661 C C . ARG A 1 85 ? -6.864 -11.190 -4.989 1.00 89.19 85 ARG A C 1
ATOM 663 O O . ARG A 1 85 ? -6.858 -10.037 -4.567 1.00 89.19 85 ARG A O 1
ATOM 670 N N . GLU A 1 86 ? -5.778 -11.782 -5.479 1.00 92.69 86 GLU A N 1
ATOM 671 C CA . GLU A 1 86 ? -4.457 -11.147 -5.463 1.00 92.69 86 GLU A CA 1
ATOM 672 C C . GLU A 1 86 ? -4.240 -10.193 -6.643 1.00 92.69 86 GLU A C 1
ATOM 674 O O . GLU A 1 86 ? -3.609 -9.156 -6.456 1.00 92.69 86 GLU A O 1
ATOM 679 N N . ALA A 1 87 ? -4.823 -10.456 -7.819 1.00 93.88 87 ALA A N 1
ATOM 680 C CA . ALA A 1 87 ? -4.706 -9.583 -8.990 1.00 93.88 87 ALA A CA 1
ATOM 681 C C . ALA A 1 87 ? -5.065 -8.109 -8.708 1.00 93.88 87 ALA A C 1
ATOM 683 O O . ALA A 1 87 ? -4.234 -7.245 -8.990 1.00 93.88 87 ALA A O 1
ATOM 684 N N . PRO A 1 88 ? -6.229 -7.767 -8.109 1.00 91.06 88 PRO A N 1
ATOM 685 C CA . PRO A 1 88 ? -6.549 -6.367 -7.820 1.00 91.06 88 PRO A CA 1
ATOM 686 C C . PRO A 1 88 ? -5.601 -5.732 -6.794 1.00 91.06 88 PRO A C 1
ATOM 688 O O . PRO A 1 88 ? -5.368 -4.529 -6.848 1.00 91.06 88 PRO A O 1
ATOM 691 N N . ARG A 1 89 ? -5.035 -6.518 -5.872 1.00 92.19 89 ARG A N 1
ATOM 692 C CA . ARG A 1 89 ? -4.105 -6.041 -4.833 1.00 92.19 89 ARG A CA 1
ATOM 693 C C . ARG A 1 89 ? -2.725 -5.754 -5.424 1.00 92.19 89 ARG A C 1
ATOM 695 O O . ARG A 1 89 ? -2.125 -4.724 -5.142 1.00 92.19 89 ARG A O 1
ATOM 702 N N . ILE A 1 90 ? -2.249 -6.636 -6.299 1.00 95.19 90 ILE A N 1
ATOM 703 C CA . ILE A 1 90 ? -1.005 -6.451 -7.053 1.00 95.19 90 ILE A CA 1
ATOM 704 C C . ILE A 1 90 ? -1.130 -5.258 -8.004 1.00 95.19 90 ILE A C 1
ATOM 706 O O . ILE A 1 90 ? -0.229 -4.423 -8.051 1.00 95.19 90 ILE A O 1
ATOM 710 N N . GLN A 1 91 ? -2.267 -5.132 -8.694 1.00 92.88 91 GLN A N 1
ATOM 711 C CA . GLN A 1 91 ? -2.556 -3.984 -9.551 1.00 92.88 91 GLN A CA 1
ATOM 712 C C . GLN A 1 91 ? -2.504 -2.666 -8.762 1.00 92.88 91 GLN A C 1
ATOM 714 O O . GLN A 1 91 ? -1.891 -1.710 -9.222 1.00 92.88 91 GLN A O 1
ATOM 719 N N . GLN A 1 92 ? -3.071 -2.629 -7.554 1.00 90.44 92 GLN A N 1
ATOM 720 C CA . GLN A 1 92 ? -3.004 -1.466 -6.659 1.00 90.44 92 GLN A CA 1
ATOM 721 C C . GLN A 1 92 ? -1.571 -1.086 -6.253 1.00 90.44 92 GLN A C 1
ATOM 723 O O . GLN A 1 92 ? -1.265 0.097 -6.113 1.00 90.44 92 GLN A O 1
ATOM 728 N N . LEU A 1 93 ? -0.685 -2.064 -6.047 1.00 93.75 93 LEU A N 1
ATOM 729 C CA . LEU A 1 93 ? 0.726 -1.807 -5.733 1.00 93.75 93 LEU A CA 1
ATOM 730 C C . LEU A 1 93 ? 1.488 -1.273 -6.948 1.00 93.75 93 LEU A C 1
ATOM 732 O O . LEU A 1 93 ? 2.264 -0.330 -6.817 1.00 93.75 93 LEU A O 1
ATOM 736 N N . HIS A 1 94 ? 1.236 -1.840 -8.128 1.00 93.94 94 HIS A N 1
ATOM 737 C CA . HIS A 1 94 ? 1.771 -1.337 -9.393 1.00 93.94 94 HIS A CA 1
ATOM 738 C C . HIS A 1 94 ? 1.338 0.116 -9.646 1.00 93.94 94 HIS A C 1
ATOM 740 O O . HIS A 1 94 ? 2.185 0.968 -9.894 1.00 93.94 94 HIS A O 1
ATOM 746 N N . GLU A 1 95 ? 0.048 0.428 -9.495 1.00 90.31 95 GLU A N 1
ATOM 747 C CA . GLU A 1 95 ? -0.463 1.790 -9.688 1.00 90.31 95 GLU A CA 1
ATOM 748 C C . GLU A 1 95 ? 0.120 2.792 -8.682 1.00 90.31 95 GLU A C 1
ATOM 750 O O . GLU A 1 95 ? 0.390 3.935 -9.053 1.00 90.31 95 GLU A O 1
ATOM 755 N N . ALA A 1 96 ? 0.359 2.372 -7.433 1.00 91.25 96 ALA A N 1
ATOM 756 C CA . ALA A 1 96 ? 1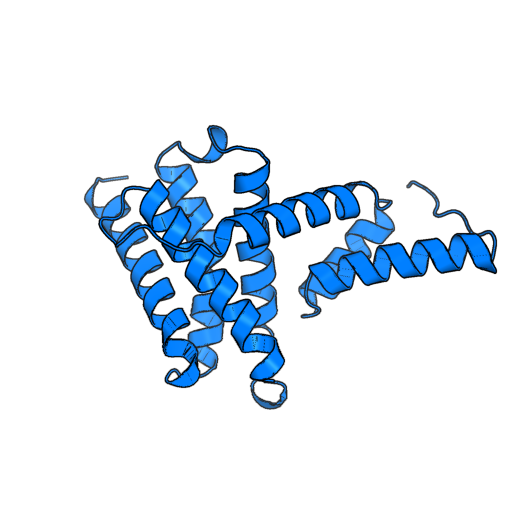.040 3.196 -6.435 1.00 91.25 96 ALA A CA 1
ATOM 757 C C . ALA A 1 96 ? 2.490 3.502 -6.842 1.00 91.25 96 ALA A C 1
ATOM 759 O O . ALA A 1 96 ? 2.925 4.652 -6.766 1.00 91.25 96 ALA A O 1
ATOM 760 N N . ALA A 1 97 ? 3.230 2.482 -7.286 1.00 93.06 97 ALA A N 1
ATOM 761 C CA . ALA A 1 97 ? 4.614 2.631 -7.723 1.00 93.06 97 ALA A CA 1
ATOM 762 C C . ALA A 1 97 ? 4.726 3.566 -8.938 1.00 93.06 97 ALA A C 1
ATOM 764 O O . ALA A 1 97 ? 5.564 4.467 -8.934 1.00 93.06 97 ALA A O 1
ATOM 765 N N . ASP A 1 98 ? 3.837 3.418 -9.923 1.00 89.81 98 ASP A N 1
ATOM 766 C CA . ASP A 1 98 ? 3.768 4.297 -11.096 1.00 89.81 98 ASP A CA 1
ATOM 767 C C . ASP A 1 98 ? 3.442 5.745 -10.710 1.00 89.81 98 ASP A C 1
ATOM 769 O O . ASP A 1 98 ? 4.110 6.683 -11.157 1.00 89.81 98 ASP A O 1
ATOM 773 N N . HIS A 1 99 ? 2.422 5.941 -9.865 1.00 89.00 99 HIS A N 1
ATOM 774 C CA . HIS A 1 99 ? 1.996 7.271 -9.437 1.00 89.00 99 HIS A CA 1
ATOM 775 C C . HIS A 1 99 ? 3.126 8.013 -8.717 1.00 89.00 99 HIS A C 1
ATOM 777 O O . HIS A 1 99 ? 3.493 9.121 -9.113 1.00 89.00 99 HIS A O 1
ATOM 783 N N . TYR A 1 100 ? 3.716 7.399 -7.691 1.00 90.75 100 TYR A N 1
ATOM 784 C CA . TYR A 1 100 ? 4.749 8.065 -6.903 1.00 90.75 100 TYR A CA 1
ATOM 785 C C . TYR A 1 100 ? 6.108 8.107 -7.591 1.00 90.75 100 TYR A C 1
ATOM 787 O O . TYR A 1 100 ? 6.859 9.055 -7.374 1.00 90.75 100 TYR A O 1
ATOM 795 N N . GLY A 1 101 ? 6.400 7.166 -8.492 1.00 90.06 101 GLY A N 1
ATOM 796 C CA . GLY A 1 101 ? 7.518 7.301 -9.419 1.00 90.06 101 GLY A CA 1
ATOM 797 C C . GLY A 1 101 ? 7.407 8.602 -10.219 1.00 90.06 101 GLY A C 1
ATOM 798 O O . GLY A 1 101 ? 8.355 9.387 -10.255 1.00 90.06 101 GLY A O 1
ATOM 799 N N . ALA A 1 102 ? 6.229 8.889 -10.785 1.00 88.38 102 ALA A N 1
ATOM 800 C CA . ALA A 1 102 ? 5.987 10.137 -11.507 1.00 88.38 102 ALA A CA 1
ATOM 801 C C . ALA A 1 102 ? 6.090 11.382 -10.601 1.00 88.38 102 ALA A C 1
ATOM 803 O O . ALA A 1 102 ? 6.710 12.367 -11.003 1.00 88.38 102 ALA A O 1
ATOM 804 N N . VAL A 1 103 ? 5.551 11.336 -9.373 1.00 89.25 103 VAL A N 1
ATOM 805 C CA . VAL A 1 103 ? 5.682 12.426 -8.378 1.00 89.25 103 VAL A CA 1
ATOM 806 C C . VAL A 1 103 ? 7.150 12.716 -8.053 1.00 89.25 103 VAL A C 1
ATOM 808 O O . VAL A 1 103 ? 7.550 13.876 -7.981 1.00 89.25 103 VAL A O 1
ATOM 811 N N . CYS A 1 104 ? 7.979 11.679 -7.936 1.00 88.12 104 CYS A N 1
ATOM 812 C CA . CYS A 1 104 ? 9.414 11.808 -7.695 1.00 88.12 104 CYS A CA 1
ATOM 813 C C . CYS A 1 104 ? 10.228 12.211 -8.944 1.00 88.12 104 CYS A C 1
ATOM 815 O O . CYS A 1 104 ? 11.456 12.278 -8.876 1.00 88.12 104 CYS A O 1
ATOM 817 N N . GLY A 1 105 ? 9.573 12.500 -10.075 1.00 84.69 105 GLY A N 1
ATOM 818 C CA . GLY A 1 105 ? 10.210 12.999 -11.298 1.00 84.69 105 GLY A CA 1
ATOM 819 C C . GLY A 1 105 ? 10.642 11.916 -12.288 1.00 84.69 105 GLY A C 1
ATOM 820 O O . GLY A 1 105 ? 11.370 12.210 -13.241 1.00 84.69 105 GLY A O 1
ATOM 821 N N . ALA A 1 106 ? 10.205 10.670 -12.106 1.00 77.44 106 ALA A N 1
ATOM 822 C CA . ALA A 1 106 ? 10.504 9.608 -13.050 1.00 77.44 106 ALA A CA 1
ATOM 823 C C . ALA A 1 106 ? 9.818 9.893 -14.408 1.00 77.44 106 ALA A C 1
ATOM 825 O O . ALA A 1 106 ? 8.634 10.218 -14.480 1.00 77.44 106 ALA A O 1
ATOM 826 N N . ARG A 1 107 ? 10.550 9.732 -15.519 1.00 70.62 107 ARG A N 1
ATOM 827 C CA . ARG A 1 107 ? 10.090 10.035 -16.896 1.00 70.62 107 ARG A CA 1
ATOM 828 C C . ARG A 1 107 ? 9.178 8.964 -17.532 1.00 70.62 107 ARG A C 1
ATOM 830 O O . ARG A 1 107 ? 9.281 8.695 -18.726 1.00 70.62 107 ARG A O 1
ATOM 837 N N . TRP A 1 108 ? 8.299 8.345 -16.754 1.00 65.62 108 TRP A N 1
ATOM 838 C CA . TRP A 1 108 ? 7.431 7.236 -17.176 1.00 65.62 108 TRP A CA 1
ATOM 839 C C . TRP A 1 108 ? 6.015 7.797 -17.370 1.00 65.62 108 TRP A C 1
ATOM 841 O O . TRP A 1 108 ? 5.659 8.787 -16.732 1.00 65.62 108 TRP A O 1
ATOM 851 N N . HIS A 1 109 ? 5.224 7.251 -18.301 1.00 54.62 109 HIS A N 1
ATOM 852 C CA . HIS A 1 109 ? 3.955 7.869 -18.708 1.00 54.62 109 HIS A CA 1
ATOM 853 C C . HIS A 1 109 ? 2.986 8.055 -17.521 1.00 54.62 109 HIS A C 1
ATOM 855 O O . HIS A 1 109 ? 2.501 7.066 -16.975 1.00 54.62 109 HIS A O 1
ATOM 861 N N . PRO A 1 110 ? 2.626 9.301 -17.156 1.00 49.81 110 PRO A N 1
ATOM 862 C CA . PRO A 1 110 ? 1.705 9.546 -16.060 1.00 49.81 110 PRO A CA 1
ATOM 863 C C . PRO A 1 110 ? 0.292 9.270 -16.559 1.00 49.81 110 PRO A C 1
ATOM 865 O O . PRO A 1 110 ? -0.231 10.059 -17.345 1.00 49.81 110 PRO A O 1
ATOM 868 N N . ARG A 1 111 ? -0.309 8.143 -16.159 1.00 52.28 111 ARG A N 1
ATOM 869 C CA . ARG A 1 111 ? -1.768 7.909 -16.182 1.00 52.28 111 ARG A CA 1
ATOM 870 C C . ARG A 1 111 ? -2.107 6.549 -15.563 1.00 52.28 111 ARG A C 1
ATOM 872 O O . ARG A 1 111 ? -2.297 5.570 -16.276 1.00 52.28 111 ARG A O 1
ATOM 879 N N . SER A 1 112 ? -2.314 6.521 -14.249 1.00 55.00 112 SER A N 1
ATOM 880 C CA . SER A 1 112 ? -3.342 5.638 -13.691 1.00 55.00 112 SER A CA 1
ATOM 881 C C . SER A 1 112 ? -4.517 6.501 -13.239 1.00 55.00 112 SER A C 1
ATOM 883 O O . SER A 1 112 ? -4.393 7.302 -12.318 1.00 55.00 112 SER A O 1
ATOM 885 N N . TYR A 1 113 ? -5.669 6.335 -13.892 1.00 58.66 113 TYR A N 1
ATOM 886 C CA . TYR A 1 113 ? -6.949 6.893 -13.435 1.00 58.66 113 TYR A CA 1
ATOM 887 C C . TYR A 1 113 ? -7.506 6.139 -12.206 1.00 58.66 113 TYR A C 1
ATOM 889 O O . TYR A 1 113 ? -8.503 6.566 -11.627 1.00 58.66 113 TYR A O 1
ATOM 897 N N . GLY A 1 114 ? -6.891 5.016 -11.810 1.00 64.94 114 GLY A N 1
ATOM 898 C CA . GLY A 1 114 ? -7.317 4.190 -10.676 1.00 64.94 114 GLY A CA 1
ATOM 899 C C . GLY A 1 114 ? -6.899 4.739 -9.309 1.00 64.94 114 GLY A C 1
ATOM 900 O O . GLY A 1 114 ? -7.589 4.490 -8.315 1.00 64.94 114 GLY A O 1
ATOM 901 N N . TRP A 1 115 ? -5.848 5.567 -9.271 1.00 66.44 115 TRP A N 1
ATOM 902 C CA . TRP A 1 115 ? -5.249 6.073 -8.033 1.00 66.44 115 TRP A CA 1
ATOM 903 C C . TRP A 1 115 ? -6.234 6.840 -7.140 1.00 66.44 115 TRP A C 1
ATOM 905 O O . TRP A 1 115 ? -6.346 6.570 -5.946 1.00 66.44 115 TRP A O 1
ATOM 915 N N . ASP A 1 116 ? -7.042 7.720 -7.732 1.00 71.00 116 ASP A N 1
ATOM 916 C CA . ASP A 1 116 ? -8.048 8.522 -7.025 1.00 71.00 116 ASP A CA 1
ATOM 917 C C . ASP A 1 116 ? -9.037 7.686 -6.207 1.00 71.00 116 ASP A C 1
ATOM 919 O O . ASP A 1 116 ? -9.535 8.130 -5.167 1.00 71.00 116 ASP A O 1
ATOM 923 N N . ARG A 1 117 ? -9.374 6.488 -6.696 1.00 69.94 117 ARG A N 1
ATOM 924 C CA . ARG A 1 117 ? -10.265 5.565 -5.990 1.00 69.94 117 ARG A CA 1
ATOM 925 C C . ARG A 1 117 ? -9.533 4.928 -4.813 1.00 69.94 117 ARG A C 1
ATOM 927 O O . ARG A 1 117 ? -10.088 4.877 -3.720 1.00 69.94 117 ARG A O 1
ATOM 934 N N . GLN A 1 118 ? -8.306 4.468 -5.031 1.00 67.88 118 GLN A N 1
ATOM 935 C CA . GLN A 1 118 ? -7.501 3.795 -4.015 1.00 67.88 118 GLN A CA 1
ATOM 936 C C . GLN A 1 118 ? -7.144 4.730 -2.864 1.00 67.88 118 GLN A C 1
ATOM 938 O O . GLN A 1 118 ? -7.330 4.382 -1.701 1.00 67.88 118 GLN A O 1
ATOM 943 N N . ALA A 1 119 ? -6.715 5.944 -3.178 1.00 69.25 119 ALA A N 1
ATOM 944 C CA . ALA A 1 119 ? -6.343 6.912 -2.168 1.00 69.25 119 ALA A CA 1
ATOM 945 C C . ALA A 1 119 ? -7.577 7.405 -1.376 1.00 69.25 119 ALA A C 1
ATOM 947 O O . ALA A 1 119 ? -7.517 7.568 -0.157 1.00 69.25 119 ALA A O 1
ATOM 948 N N . ARG A 1 120 ? -8.761 7.497 -2.013 1.00 74.69 120 ARG A N 1
ATOM 949 C CA . ARG A 1 120 ? -10.040 7.676 -1.291 1.00 74.69 120 ARG A CA 1
ATOM 950 C C . ARG A 1 120 ? -10.341 6.520 -0.335 1.00 74.69 120 ARG A C 1
ATOM 952 O O . ARG A 1 120 ? -10.711 6.774 0.809 1.00 74.69 120 ARG A O 1
ATOM 959 N N . SER A 1 121 ? -10.157 5.273 -0.771 1.00 72.06 121 SER A N 1
ATOM 960 C CA . SER A 1 121 ? -10.303 4.104 0.104 1.00 72.06 121 SER A CA 1
ATOM 961 C C . SER A 1 121 ? -9.292 4.110 1.254 1.00 72.06 121 SER A C 1
ATOM 963 O O . SER A 1 121 ? -9.654 3.730 2.363 1.00 72.06 121 SER A O 1
ATOM 965 N N . GLY A 1 122 ? -8.067 4.591 1.024 1.00 71.88 122 GLY A N 1
ATOM 966 C CA . GLY A 1 122 ? -7.038 4.770 2.050 1.00 71.88 122 GLY A CA 1
ATOM 967 C C . GLY A 1 122 ? -7.429 5.794 3.118 1.00 71.88 122 GLY A C 1
ATOM 968 O O . GLY A 1 122 ? -7.283 5.520 4.306 1.00 71.88 122 GLY A O 1
ATOM 969 N N . VAL A 1 123 ? -8.005 6.936 2.726 1.00 74.62 123 VAL A N 1
ATOM 970 C CA . VAL A 1 123 ? -8.505 7.939 3.687 1.00 74.62 123 VAL A CA 1
ATOM 971 C C . VAL A 1 123 ? -9.714 7.443 4.460 1.00 74.62 123 VAL A C 1
ATOM 973 O O . VAL A 1 123 ? -9.763 7.591 5.679 1.00 74.62 123 VAL A O 1
ATOM 976 N N . GLU A 1 124 ? -10.681 6.826 3.783 1.00 78.88 124 GLU A N 1
ATOM 977 C CA . GLU A 1 124 ? -11.837 6.241 4.461 1.00 78.88 124 GLU A CA 1
ATOM 978 C C . GLU A 1 124 ? -11.399 5.154 5.452 1.00 78.88 124 GLU A C 1
ATOM 980 O O . GLU A 1 124 ? -11.906 5.075 6.572 1.00 78.88 124 GLU A O 1
ATOM 985 N N . PHE A 1 125 ? -10.413 4.346 5.064 1.00 77.62 125 PHE A N 1
ATOM 986 C CA . PHE A 1 125 ? -9.786 3.373 5.939 1.00 77.62 125 PHE A CA 1
ATOM 987 C C . PHE A 1 125 ? -9.110 4.032 7.142 1.00 77.62 125 PHE A C 1
ATOM 989 O O . PHE A 1 125 ? -9.388 3.630 8.268 1.00 77.62 125 PHE A O 1
ATOM 996 N N . ALA A 1 126 ? -8.255 5.034 6.924 1.00 79.69 126 ALA A N 1
ATOM 997 C CA . ALA A 1 126 ? -7.525 5.709 7.990 1.00 79.69 126 ALA A CA 1
ATOM 998 C C . ALA A 1 126 ? -8.496 6.341 8.992 1.00 79.69 126 ALA A C 1
ATOM 1000 O O . ALA A 1 126 ? -8.336 6.152 10.193 1.00 79.69 126 ALA A O 1
ATOM 1001 N N . ALA A 1 127 ? -9.556 6.989 8.502 1.00 83.38 127 ALA A N 1
ATOM 1002 C CA . ALA A 1 127 ? -10.617 7.536 9.339 1.00 83.38 127 ALA A CA 1
ATOM 1003 C C . ALA A 1 127 ? -11.330 6.444 10.154 1.00 83.38 127 ALA A C 1
ATOM 1005 O O . ALA A 1 127 ? -11.533 6.595 11.354 1.00 83.38 127 ALA A O 1
ATOM 1006 N N . ARG A 1 128 ? -11.683 5.306 9.542 1.00 84.75 128 ARG A N 1
ATOM 1007 C CA . ARG A 1 128 ? -12.294 4.184 10.277 1.00 84.75 128 ARG A CA 1
ATOM 1008 C C . ARG A 1 128 ? -11.339 3.607 11.316 1.00 84.75 128 ARG A C 1
ATOM 1010 O O . ARG A 1 128 ? -11.759 3.344 12.438 1.00 84.75 128 ARG A O 1
ATOM 1017 N N . PHE A 1 129 ? -10.072 3.435 10.962 1.00 85.75 129 PHE A N 1
ATOM 1018 C CA . PHE A 1 129 ? -9.052 2.905 11.853 1.00 85.75 129 PHE A CA 1
ATOM 1019 C C . PHE A 1 129 ? -8.834 3.812 13.065 1.00 85.75 129 PHE A C 1
ATOM 1021 O O . PHE A 1 129 ? -8.826 3.314 14.183 1.00 85.75 129 PHE A O 1
ATOM 1028 N N . THR A 1 130 ? -8.736 5.131 12.885 1.00 86.62 130 THR A N 1
ATOM 1029 C CA . THR A 1 130 ? -8.545 6.073 14.002 1.00 86.62 130 THR A CA 1
ATOM 1030 C C . THR A 1 130 ? -9.767 6.199 14.909 1.00 86.62 130 THR A C 1
ATOM 1032 O O . THR A 1 130 ? -9.620 6.607 16.055 1.00 86.62 130 THR A O 1
ATOM 1035 N N . THR A 1 131 ? -10.959 5.811 14.443 1.00 88.50 131 THR A N 1
ATOM 1036 C CA . THR A 1 131 ? -12.172 5.732 15.286 1.00 88.50 131 THR A CA 1
ATOM 1037 C C . THR A 1 131 ? -12.299 4.429 16.083 1.00 88.50 131 THR A C 1
ATOM 1039 O O . THR A 1 131 ? -13.246 4.270 16.867 1.00 88.50 131 THR A O 1
ATOM 1042 N N . LEU A 1 132 ? -11.395 3.467 15.868 1.00 86.38 132 LEU A N 1
ATOM 1043 C CA . LEU A 1 132 ? -11.322 2.266 16.691 1.00 86.38 132 LEU A CA 1
ATOM 1044 C C . LEU A 1 132 ? -10.601 2.583 18.016 1.00 86.38 132 LEU A C 1
ATOM 1046 O O . LEU A 1 132 ? -9.592 3.286 17.995 1.00 86.38 132 LEU A O 1
ATOM 1050 N N . PRO A 1 133 ? -11.069 2.020 19.143 1.00 88.75 133 PRO A N 1
ATOM 1051 C CA . PRO A 1 133 ? -10.319 2.016 20.399 1.00 88.75 133 PRO A CA 1
ATOM 1052 C C . PRO A 1 133 ? -8.967 1.315 20.235 1.00 88.75 133 PRO A C 1
ATOM 1054 O O . PRO A 1 133 ? -8.814 0.464 19.354 1.00 88.75 133 PRO A O 1
ATOM 1057 N N . ASP A 1 134 ? -8.008 1.622 21.099 1.00 85.94 134 ASP A N 1
ATOM 1058 C CA . ASP A 1 134 ? -6.599 1.219 20.978 1.00 85.94 134 ASP A CA 1
ATOM 1059 C C . ASP A 1 134 ? -6.440 -0.299 20.859 1.00 85.94 134 ASP A C 1
ATOM 1061 O O . ASP A 1 134 ? -5.909 -0.779 19.854 1.00 85.94 134 ASP A O 1
ATOM 1065 N N . GLY A 1 135 ? -7.053 -1.073 21.759 1.00 87.06 135 GLY A N 1
ATOM 1066 C CA . GLY A 1 135 ? -7.041 -2.539 21.668 1.00 87.06 135 GLY A CA 1
ATOM 1067 C C . GLY A 1 135 ? -7.651 -3.099 20.369 1.00 87.06 135 GLY A C 1
ATOM 1068 O O . GLY A 1 135 ? -7.218 -4.134 19.858 1.00 87.06 135 GLY A O 1
ATOM 1069 N N . TRP A 1 136 ? -8.621 -2.403 19.763 1.00 89.75 136 TRP A N 1
ATOM 1070 C CA . TRP A 1 136 ? -9.188 -2.794 18.464 1.00 89.75 136 TRP A CA 1
ATOM 1071 C C . TRP A 1 136 ? -8.304 -2.391 17.285 1.00 89.75 136 TRP A C 1
ATOM 1073 O O . TRP A 1 136 ? -8.275 -3.106 16.279 1.00 89.75 136 TRP A O 1
ATOM 1083 N N . ARG A 1 137 ? -7.582 -1.270 17.394 1.00 89.00 137 ARG A N 1
ATOM 1084 C CA . ARG A 1 137 ? -6.565 -0.865 16.416 1.00 89.00 137 ARG A CA 1
ATOM 1085 C C . ARG A 1 137 ? -5.441 -1.891 16.374 1.00 89.00 137 ARG A C 1
ATOM 1087 O O . ARG A 1 137 ? -5.094 -2.365 15.292 1.00 89.00 137 ARG A O 1
ATOM 1094 N N . GLU A 1 138 ? -4.942 -2.297 17.537 1.00 87.75 138 GLU A N 1
ATOM 1095 C CA . GLU A 1 138 ? -3.929 -3.345 17.660 1.00 87.75 138 GLU A CA 1
ATOM 1096 C C . GLU A 1 138 ? -4.404 -4.672 17.073 1.00 87.75 138 GLU A C 1
ATOM 1098 O O . GLU A 1 138 ? -3.700 -5.284 16.271 1.00 87.75 138 GLU A O 1
ATOM 1103 N N . GLU A 1 139 ? -5.624 -5.098 17.398 1.00 88.19 139 GLU A N 1
ATOM 1104 C CA . GLU A 1 139 ? -6.206 -6.337 16.884 1.00 88.19 139 GLU A CA 1
ATOM 1105 C C . GLU A 1 139 ? -6.370 -6.321 15.357 1.00 88.19 139 GLU A C 1
ATOM 1107 O O . GLU A 1 139 ? -6.036 -7.296 14.672 1.00 88.19 139 GLU A O 1
ATOM 1112 N N . ALA A 1 140 ? -6.854 -5.208 14.799 1.00 87.38 140 ALA A N 1
ATOM 1113 C CA . ALA A 1 140 ? -6.969 -5.041 13.356 1.00 87.38 140 ALA A CA 1
ATOM 1114 C C . ALA A 1 140 ? -5.589 -5.092 12.681 1.00 87.38 140 ALA A C 1
ATOM 1116 O O . ALA A 1 140 ? -5.419 -5.795 11.680 1.00 87.38 140 ALA A O 1
ATOM 1117 N N . MET A 1 141 ? -4.584 -4.427 13.260 1.00 85.25 141 MET A N 1
ATOM 1118 C CA . MET A 1 141 ? -3.205 -4.488 12.773 1.00 85.25 141 MET A CA 1
ATOM 1119 C C . MET A 1 141 ? -2.620 -5.893 12.889 1.00 85.25 141 MET A C 1
ATOM 1121 O O . MET A 1 141 ? -2.014 -6.381 11.940 1.00 85.25 141 MET A O 1
ATOM 1125 N N . ARG A 1 142 ? -2.857 -6.600 13.993 1.00 86.69 142 AR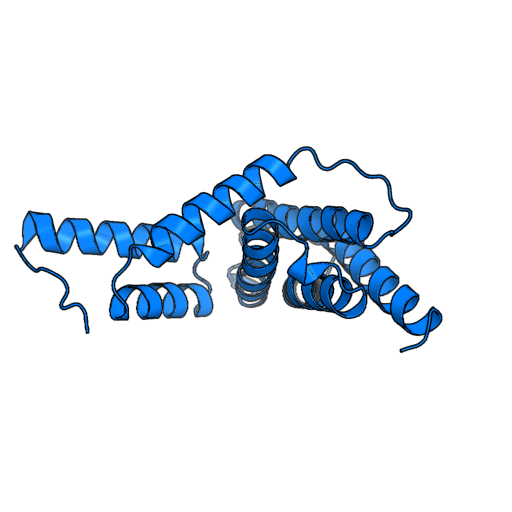G A N 1
ATOM 1126 C CA . ARG A 1 142 ? -2.408 -7.981 14.198 1.00 86.69 142 ARG A CA 1
ATOM 1127 C C . ARG A 1 142 ? -2.976 -8.921 13.134 1.00 86.69 142 ARG A C 1
ATOM 1129 O O . ARG A 1 142 ? -2.238 -9.740 12.587 1.00 86.69 142 ARG A O 1
ATOM 1136 N N . ARG A 1 143 ? -4.264 -8.795 12.793 1.00 85.19 143 ARG A N 1
ATOM 1137 C CA . ARG A 1 143 ? -4.901 -9.568 11.708 1.00 85.19 143 ARG A CA 1
ATOM 1138 C C . ARG A 1 143 ? -4.351 -9.204 10.335 1.00 85.19 143 ARG A C 1
ATOM 1140 O O . ARG A 1 143 ? -4.076 -10.101 9.537 1.00 85.19 143 ARG A O 1
ATOM 1147 N N . ALA A 1 144 ? -4.161 -7.912 10.072 1.00 83.31 144 ALA A N 1
ATOM 1148 C CA . ALA A 1 144 ? -3.553 -7.439 8.834 1.00 83.31 144 ALA A CA 1
ATOM 1149 C C . ALA A 1 144 ? -2.139 -8.016 8.661 1.00 83.31 144 ALA A C 1
ATOM 1151 O O . ALA A 1 144 ? -1.813 -8.598 7.625 1.00 83.31 144 ALA A O 1
ATOM 1152 N N . LEU A 1 145 ? -1.334 -7.959 9.725 1.00 78.06 145 LEU A N 1
ATOM 1153 C CA . LEU A 1 145 ? -0.010 -8.565 9.778 1.00 78.06 145 LEU A CA 1
ATOM 1154 C C . LEU A 1 145 ? -0.077 -10.079 9.585 1.00 78.06 145 LEU A C 1
ATOM 1156 O O . LEU A 1 145 ? 0.790 -10.621 8.917 1.00 78.06 145 LEU A O 1
ATOM 1160 N N . ALA A 1 146 ? -1.106 -10.769 10.080 1.00 81.38 146 ALA A N 1
ATOM 1161 C CA . ALA A 1 146 ? -1.318 -12.199 9.840 1.00 81.38 146 ALA A CA 1
ATOM 1162 C C . ALA A 1 146 ? -1.715 -12.553 8.388 1.00 81.38 146 ALA A C 1
ATOM 1164 O O . ALA A 1 146 ? -1.887 -13.732 8.080 1.00 81.38 146 ALA A O 1
ATOM 1165 N N . GLY A 1 147 ? -1.824 -11.571 7.485 1.00 73.69 147 GLY A N 1
ATOM 1166 C CA . GLY A 1 147 ? -2.144 -11.774 6.069 1.00 73.69 147 GLY A CA 1
ATOM 1167 C C . GLY A 1 147 ? -3.621 -11.574 5.728 1.00 73.69 147 GLY A C 1
ATOM 1168 O O . GLY A 1 147 ? -4.025 -11.789 4.583 1.00 73.69 147 GLY A O 1
ATOM 1169 N N . GLN A 1 148 ? -4.450 -11.135 6.682 1.00 80.69 148 GLN A N 1
ATOM 1170 C CA . GLN A 1 148 ? -5.750 -10.575 6.327 1.00 80.69 148 GLN A CA 1
ATOM 1171 C C . GLN A 1 148 ? -5.522 -9.279 5.529 1.00 80.69 148 GLN A C 1
ATOM 1173 O O . GLN A 1 148 ? -4.564 -8.545 5.771 1.00 80.69 148 GLN A O 1
ATOM 1178 N N . GLY A 1 149 ? -6.378 -8.993 4.545 1.00 78.69 149 GLY A N 1
ATOM 1179 C CA . GLY A 1 149 ? -6.335 -7.689 3.880 1.00 78.69 149 GLY A CA 1
ATOM 1180 C C . GLY A 1 149 ? -6.657 -6.609 4.910 1.00 78.69 149 GLY A C 1
ATOM 1181 O O . GLY A 1 149 ? -7.641 -6.746 5.638 1.00 78.69 149 GLY A O 1
ATOM 1182 N N . ILE A 1 150 ? -5.847 -5.559 4.998 1.00 78.69 150 ILE A N 1
ATOM 1183 C CA . ILE A 1 150 ? -5.943 -4.570 6.078 1.00 78.69 150 ILE A CA 1
ATOM 1184 C C . ILE A 1 150 ? -7.316 -3.852 6.094 1.00 78.69 150 ILE A C 1
ATOM 1186 O O . ILE A 1 150 ? -7.895 -3.674 7.166 1.00 78.69 150 ILE A O 1
ATOM 1190 N N . ALA A 1 151 ? -7.930 -3.600 4.926 1.00 81.62 151 ALA A N 1
ATOM 1191 C CA . ALA A 1 151 ? -9.317 -3.107 4.815 1.00 81.62 151 ALA A CA 1
ATOM 1192 C C . ALA A 1 151 ? -10.314 -4.049 5.494 1.00 81.62 151 ALA A C 1
ATOM 1194 O O . ALA A 1 151 ? -11.189 -3.614 6.240 1.00 81.62 151 ALA A O 1
ATOM 1195 N N . SER A 1 152 ? -10.181 -5.346 5.218 1.00 83.88 152 SER A N 1
ATOM 1196 C CA . SER A 1 152 ? -11.052 -6.371 5.783 1.00 83.88 152 SER A CA 1
ATOM 1197 C C . SER A 1 152 ? -10.828 -6.503 7.285 1.00 83.88 152 SER A C 1
ATOM 1199 O O . SER A 1 152 ? -11.806 -6.598 8.015 1.00 83.88 152 SER A O 1
ATOM 1201 N N . ALA A 1 153 ? -9.582 -6.430 7.759 1.00 85.81 153 ALA A N 1
ATOM 1202 C CA . ALA A 1 153 ? -9.276 -6.493 9.183 1.00 85.81 153 ALA A CA 1
ATOM 1203 C C . ALA A 1 153 ? -9.942 -5.350 9.969 1.00 85.81 153 ALA A C 1
ATOM 1205 O O . ALA A 1 153 ? -10.576 -5.595 10.995 1.00 85.81 153 ALA A O 1
ATOM 1206 N N . VAL A 1 154 ? -9.860 -4.113 9.465 1.00 86.62 154 VAL A N 1
ATOM 1207 C CA . VAL A 1 154 ? -10.494 -2.944 10.100 1.00 86.62 154 VAL A CA 1
ATOM 1208 C C . VAL A 1 154 ? -12.011 -2.968 9.971 1.00 86.62 154 VAL A C 1
ATOM 1210 O O . VAL A 1 154 ? -12.706 -2.678 10.945 1.00 86.62 154 VAL A O 1
ATOM 1213 N N . ALA A 1 155 ? -12.546 -3.347 8.808 1.00 87.94 155 ALA A N 1
ATOM 1214 C CA . ALA A 1 155 ? -13.988 -3.495 8.630 1.00 87.94 155 ALA A CA 1
ATOM 1215 C C . ALA A 1 155 ? -14.568 -4.555 9.582 1.00 87.94 155 ALA A C 1
ATOM 1217 O O . ALA A 1 155 ? -15.602 -4.315 10.207 1.00 87.94 155 ALA A O 1
ATOM 1218 N N . ASP A 1 156 ? -13.882 -5.688 9.748 1.00 88.31 156 ASP A N 1
ATOM 1219 C CA . ASP A 1 156 ? -14.288 -6.746 10.672 1.00 88.31 156 ASP A CA 1
ATOM 1220 C C . ASP A 1 156 ? -14.184 -6.297 12.130 1.00 88.31 156 ASP A C 1
ATOM 1222 O O . ASP A 1 156 ? -15.101 -6.562 12.904 1.00 88.31 156 ASP A O 1
ATOM 1226 N N . ALA A 1 157 ? -13.117 -5.587 12.512 1.00 87.19 157 ALA A N 1
ATOM 1227 C CA . ALA A 1 157 ? -12.970 -5.020 13.853 1.00 87.19 157 ALA A CA 1
ATOM 1228 C C . ALA A 1 157 ? -14.106 -4.034 14.176 1.00 87.19 157 ALA A C 1
ATOM 1230 O O . ALA A 1 157 ? -14.785 -4.175 15.195 1.00 87.19 157 ALA A O 1
ATOM 1231 N N . ALA A 1 158 ? -14.388 -3.094 13.269 1.00 87.31 158 ALA A N 1
ATOM 1232 C CA . ALA A 1 158 ? -15.488 -2.143 13.416 1.00 87.31 158 ALA A CA 1
ATOM 1233 C C . ALA A 1 158 ? -16.851 -2.851 13.500 1.00 87.31 158 ALA A C 1
ATOM 1235 O O . ALA A 1 158 ? -17.692 -2.510 14.336 1.00 87.31 158 ALA A O 1
ATOM 1236 N N . ARG A 1 159 ? -17.070 -3.875 12.665 1.00 88.94 159 ARG A N 1
ATOM 1237 C CA . ARG A 1 159 ? -18.295 -4.682 12.679 1.00 88.94 159 ARG A CA 1
ATOM 1238 C C . ARG A 1 159 ? -18.454 -5.453 13.988 1.00 88.94 159 ARG A C 1
ATOM 1240 O O . ARG A 1 159 ? -19.536 -5.419 14.567 1.00 88.94 159 ARG A O 1
ATOM 1247 N N . LEU A 1 160 ? -17.407 -6.130 14.458 1.00 88.12 160 LEU A N 1
ATOM 1248 C CA . LEU A 1 160 ? -17.428 -6.897 15.705 1.00 88.12 160 LEU A CA 1
ATOM 1249 C C . LEU A 1 160 ? -17.683 -5.992 16.908 1.00 88.12 160 LEU A C 1
ATOM 1251 O O . LEU A 1 160 ? -18.542 -6.320 17.721 1.00 88.12 160 LEU A O 1
ATOM 1255 N N . ARG A 1 161 ? -17.041 -4.820 16.976 1.00 85.69 161 ARG A N 1
ATOM 1256 C CA . ARG A 1 161 ? -17.332 -3.806 18.000 1.00 85.69 161 ARG A CA 1
ATOM 1257 C C . ARG A 1 161 ? -18.808 -3.402 17.989 1.00 85.69 161 ARG A C 1
ATOM 1259 O O . ARG A 1 161 ? -19.450 -3.378 19.035 1.00 85.69 161 ARG A O 1
ATOM 1266 N N . ASN A 1 162 ? -19.371 -3.127 16.810 1.00 87.06 162 ASN A N 1
ATOM 1267 C CA . ASN A 1 162 ? -20.786 -2.770 16.684 1.00 87.06 162 ASN A CA 1
ATOM 1268 C C . ASN A 1 162 ? -21.722 -3.903 17.134 1.00 87.06 162 ASN A C 1
ATOM 1270 O O . ASN A 1 162 ? -22.738 -3.627 17.773 1.00 87.06 162 ASN A O 1
ATOM 1274 N N . ILE A 1 163 ? -21.384 -5.163 16.843 1.00 87.69 163 ILE A N 1
ATOM 1275 C CA . ILE A 1 163 ? -22.131 -6.337 17.319 1.00 87.69 163 ILE A CA 1
ATOM 1276 C C . ILE A 1 163 ? -22.035 -6.450 18.844 1.00 87.69 163 ILE A C 1
ATOM 1278 O O . ILE A 1 163 ? -23.060 -6.585 19.502 1.00 87.69 163 ILE A O 1
ATOM 1282 N N . LEU A 1 164 ? -20.833 -6.337 19.415 1.00 86.94 164 LEU A N 1
ATOM 1283 C CA . LEU A 1 164 ? -20.617 -6.422 20.862 1.00 86.94 164 LEU A CA 1
ATOM 1284 C C . LEU A 1 164 ? -21.412 -5.360 21.626 1.00 86.94 164 LEU A C 1
ATOM 1286 O O . LEU A 1 164 ? -22.118 -5.683 22.580 1.00 86.94 164 LEU A O 1
ATOM 1290 N N . ARG A 1 165 ? -21.394 -4.121 21.131 1.00 86.94 165 ARG A N 1
ATOM 1291 C CA . ARG A 1 165 ? -22.175 -3.024 21.703 1.00 86.94 165 ARG A CA 1
ATOM 1292 C C . ARG A 1 165 ? -23.683 -3.248 21.573 1.00 86.94 165 ARG A C 1
ATOM 1294 O O . ARG A 1 165 ? -24.409 -3.072 22.540 1.00 86.94 165 ARG A O 1
ATOM 1301 N N . SER A 1 166 ? -24.164 -3.614 20.383 1.00 91.69 166 SER A N 1
ATOM 1302 C CA . SER A 1 166 ? -25.611 -3.704 20.115 1.00 91.69 166 SER A CA 1
ATOM 1303 C C . SER A 1 166 ? -26.278 -4.937 20.718 1.00 91.69 166 SER A C 1
ATOM 1305 O O . SER A 1 166 ? -27.412 -4.844 21.176 1.00 91.69 166 SER A O 1
ATOM 1307 N N . VAL A 1 167 ? -25.595 -6.083 20.712 1.00 92.56 167 VAL A N 1
ATOM 1308 C CA . VAL A 1 167 ? -26.161 -7.363 21.159 1.00 92.56 167 VAL A CA 1
ATOM 1309 C C . VAL A 1 167 ? -25.898 -7.600 22.640 1.00 92.56 167 VAL A C 1
ATOM 1311 O O . VAL A 1 167 ? -26.764 -8.123 23.335 1.00 92.56 167 VAL A O 1
ATOM 1314 N N . TYR A 1 168 ? -24.715 -7.220 23.128 1.00 88.50 168 TYR A N 1
ATOM 1315 C CA . TYR A 1 168 ? -24.266 -7.578 24.474 1.00 88.50 168 TYR A CA 1
ATOM 1316 C C . TYR A 1 168 ? -24.132 -6.375 25.414 1.00 88.50 168 TYR A C 1
ATOM 1318 O O . TYR A 1 168 ? -23.859 -6.572 26.593 1.00 88.50 168 TYR A O 1
ATOM 1326 N N . GLY A 1 169 ? -24.307 -5.140 24.923 1.00 88.94 169 GLY A N 1
ATOM 1327 C CA . GLY A 1 169 ? -24.139 -3.928 25.733 1.00 88.94 169 GLY A CA 1
ATOM 1328 C C . GLY A 1 169 ? -22.704 -3.707 26.220 1.00 88.94 169 GLY A C 1
ATOM 1329 O O . GLY A 1 169 ? -22.489 -2.934 27.147 1.00 88.94 169 GLY A O 1
ATOM 1330 N N . ILE A 1 170 ? -21.724 -4.396 25.627 1.00 84.75 170 ILE A N 1
ATOM 1331 C CA . ILE A 1 170 ? -20.316 -4.270 26.004 1.00 84.75 170 ILE A CA 1
ATOM 1332 C C . ILE A 1 170 ? -19.750 -3.051 25.278 1.00 84.75 170 ILE A C 1
ATOM 1334 O O . ILE A 1 170 ? -19.565 -3.075 24.056 1.00 84.75 170 ILE A O 1
ATOM 1338 N N . GLU A 1 171 ? -19.477 -1.984 26.024 1.00 77.75 171 GLU A N 1
ATOM 1339 C CA . GLU A 1 171 ? -18.648 -0.881 25.544 1.00 77.75 171 GLU A CA 1
ATOM 1340 C C . GLU A 1 171 ? -17.175 -1.285 25.650 1.00 77.75 171 GLU A C 1
ATOM 1342 O O . GLU A 1 171 ? -16.747 -1.881 26.637 1.00 77.75 171 GLU A O 1
ATOM 1347 N N . SER A 1 172 ? -16.399 -1.030 24.596 1.00 65.56 172 SER A N 1
ATOM 1348 C CA . SER A 1 172 ? -14.951 -1.215 24.662 1.00 65.56 172 SER A CA 1
ATOM 1349 C C . SER A 1 172 ? -14.391 -0.225 25.674 1.00 65.56 172 SER A C 1
ATOM 1351 O O . SER A 1 172 ? -14.628 0.970 25.524 1.00 65.56 172 SER A O 1
ATOM 1353 N N . THR A 1 173 ? -13.653 -0.706 26.667 1.00 61.25 173 THR A N 1
ATOM 1354 C CA . THR A 1 173 ? -12.864 0.159 27.542 1.00 61.25 173 THR A CA 1
ATOM 1355 C C . THR A 1 173 ? -11.801 0.857 26.699 1.00 61.25 173 THR A C 1
ATOM 1357 O O . THR A 1 173 ? -10.993 0.190 26.051 1.00 61.25 173 THR A O 1
ATOM 1360 N N . ASP A 1 174 ? -11.873 2.186 26.650 1.00 55.84 174 ASP A N 1
ATOM 1361 C CA . ASP A 1 174 ? -10.844 3.050 26.076 1.00 55.84 174 ASP A CA 1
ATOM 1362 C C . ASP A 1 174 ? -9.648 3.057 27.049 1.00 55.84 174 ASP A C 1
ATOM 1364 O O . ASP A 1 174 ? -9.539 3.939 27.898 1.00 55.84 174 ASP A O 1
ATOM 1368 N N . GLU A 1 175 ? -8.813 2.019 26.998 1.00 52.88 175 GLU A N 1
ATOM 1369 C CA . GLU A 1 175 ? -7.477 2.012 27.617 1.00 52.88 175 GLU A CA 1
ATOM 1370 C C . GLU A 1 175 ? -6.401 2.045 26.537 1.00 52.88 175 GLU A C 1
ATOM 1372 O O . GLU A 1 175 ? -6.538 1.272 25.557 1.00 52.88 175 GLU A O 1
#

Secondary structure (DSSP, 8-state):
--HHHHHHHHHHHHHHHHHHHTGGGS-HHHHHHHHHHHHHHHHHHHHHTT-GGGS-HHHHHHHHHHHHHHHHHHT--GGG--HHHHHHHHHHHHHHHHHHHHHTT--S----TTHHHHHHHHHHHHHHHHTS-HHHHHHHHHHHHTTS-HHHHHHHHHHHHHHHHHHH--PPP--

Sequence (175 aa):
MTLTELDNGLTELALTAEGLKKWETHPWGEVQRMAKSVGPAILEQLTERGLWDGLTPHDQAAVHWAMAEGHSVSRVGKPWLRPDREAPRIQQLHEAADHYGAVCGARWHPRSYGWDRQARSGVEFAARFTTLPDGWREEAMRRALAGQGIASAVADAARLRNILRSVYGIESTDE

Foldseek 3Di:
DDPVVLVVLLVLLLVLLVCLVVVVPDDLLSLLVSQQVLLVSLCCSCVVQVNQVVDDPLLNLLSVLSNLLSLLSSPQDPVRDDCVVVVVSSVSSSLNSLQSSVVSPNPDDDDDPCVVVSSVLSVVLVVLLVPDAPVLNVQLSVVSNVNDNSSVSSVVSSVVQVCCCPVVVDHDPRD